Protein AF-A0A059CS19-F1 (afdb_monomer)

Structure (mmCIF, N/CA/C/O backbone):
data_AF-A0A059CS19-F1
#
_entry.id   AF-A0A059CS19-F1
#
loop_
_atom_site.group_PDB
_atom_site.id
_atom_site.type_symbol
_atom_site.label_atom_id
_atom_site.label_alt_id
_atom_site.label_comp_id
_atom_site.label_asym_id
_atom_site.label_entity_id
_atom_site.label_seq_id
_atom_site.pdbx_PDB_ins_code
_atom_site.Cartn_x
_atom_site.Cartn_y
_atom_site.Cartn_z
_atom_site.occupancy
_atom_site.B_iso_or_equiv
_atom_site.auth_seq_id
_atom_site.auth_comp_id
_atom_site.auth_asym_id
_atom_site.auth_atom_id
_atom_site.pdbx_PDB_model_num
ATOM 1 N N . MET A 1 1 ? -13.342 0.507 6.369 1.00 59.16 1 MET A N 1
ATOM 2 C CA . MET A 1 1 ? -13.826 0.849 5.010 1.00 59.16 1 MET A CA 1
ATOM 3 C C . MET A 1 1 ? -12.675 1.266 4.126 1.00 59.16 1 MET A C 1
ATOM 5 O O . MET A 1 1 ? -11.740 1.895 4.605 1.00 59.16 1 MET A O 1
ATOM 9 N N . MET A 1 2 ? -12.745 0.908 2.849 1.00 65.56 2 MET A N 1
ATOM 10 C CA . MET A 1 2 ? -11.664 1.122 1.894 1.00 65.56 2 MET A CA 1
ATOM 11 C C . MET A 1 2 ? -11.568 2.603 1.485 1.00 65.56 2 MET A C 1
ATOM 13 O O . MET A 1 2 ? -12.581 3.222 1.175 1.00 65.56 2 MET A O 1
ATOM 17 N N . GLY A 1 3 ? -10.359 3.174 1.505 1.00 64.44 3 GLY A N 1
ATOM 18 C CA . GLY A 1 3 ? -10.080 4.540 1.028 1.00 64.44 3 GLY A CA 1
ATOM 19 C C . GLY A 1 3 ? -10.384 5.698 1.993 1.00 64.44 3 GLY A C 1
ATOM 20 O O . GLY A 1 3 ? -10.137 6.842 1.630 1.00 64.44 3 GLY A O 1
ATOM 21 N N . LYS A 1 4 ? -10.887 5.437 3.206 1.00 70.00 4 LYS A N 1
ATOM 22 C CA . LYS A 1 4 ? -11.119 6.464 4.244 1.00 70.00 4 LYS A CA 1
ATOM 23 C C . LYS A 1 4 ? -9.922 6.589 5.189 1.00 70.00 4 LYS A C 1
ATOM 25 O O . LYS A 1 4 ? -9.184 5.618 5.377 1.00 70.00 4 LYS A O 1
ATOM 30 N N . LYS A 1 5 ? -9.755 7.753 5.832 1.00 77.62 5 LYS A N 1
ATOM 31 C CA . LYS A 1 5 ? -8.796 7.887 6.946 1.00 77.62 5 LYS A CA 1
ATOM 32 C C . LYS A 1 5 ? -9.201 6.968 8.100 1.00 77.62 5 LYS A C 1
ATOM 34 O O . LYS A 1 5 ? -10.375 6.645 8.258 1.00 77.62 5 LYS A O 1
ATOM 39 N N . ALA A 1 6 ? -8.234 6.574 8.931 1.00 85.38 6 ALA A N 1
ATOM 40 C CA . ALA A 1 6 ? -8.476 5.655 10.044 1.00 85.38 6 ALA A CA 1
ATOM 41 C C . ALA A 1 6 ? -9.607 6.131 10.972 1.00 85.38 6 ALA A C 1
ATOM 43 O O . ALA A 1 6 ? -10.480 5.329 11.290 1.00 85.38 6 ALA A O 1
ATOM 44 N N . ILE A 1 7 ? -9.615 7.419 11.340 1.00 89.62 7 ILE A N 1
ATOM 45 C CA . ILE A 1 7 ? -10.635 8.003 12.223 1.00 89.62 7 ILE A CA 1
ATOM 46 C C . ILE A 1 7 ? -12.016 8.081 11.568 1.00 89.62 7 ILE A C 1
ATOM 48 O O . ILE A 1 7 ? -13.005 7.705 12.179 1.00 89.62 7 ILE A O 1
ATOM 52 N N . GLU A 1 8 ? -12.090 8.449 10.289 1.00 87.50 8 GLU A N 1
ATOM 53 C CA . GLU A 1 8 ? -13.352 8.460 9.538 1.00 87.50 8 GLU A CA 1
ATOM 54 C C . GLU A 1 8 ? -13.932 7.046 9.402 1.00 87.50 8 GLU A C 1
ATOM 56 O O . GLU A 1 8 ? -15.139 6.842 9.480 1.00 87.50 8 GLU A O 1
ATOM 61 N N . ALA A 1 9 ? -13.068 6.050 9.180 1.00 89.94 9 ALA A N 1
ATOM 62 C CA . ALA A 1 9 ? -13.480 4.656 9.103 1.00 89.94 9 ALA A CA 1
ATOM 63 C C . ALA A 1 9 ? -13.931 4.107 10.463 1.00 89.94 9 ALA A C 1
ATOM 65 O O . ALA A 1 9 ? -14.839 3.279 10.489 1.00 89.94 9 ALA A O 1
ATOM 66 N N . ALA A 1 10 ? -13.292 4.544 11.551 1.00 93.31 10 ALA A N 1
ATOM 67 C CA . ALA A 1 10 ? -13.668 4.198 12.915 1.00 93.31 10 ALA A CA 1
ATOM 68 C C . ALA A 1 10 ? -15.018 4.812 13.299 1.00 93.31 10 ALA A C 1
ATOM 70 O O . ALA A 1 10 ? -15.872 4.082 13.782 1.00 93.31 10 ALA A O 1
ATOM 71 N N . GLY A 1 11 ? -15.238 6.097 12.997 1.00 93.75 11 GLY A N 1
ATOM 72 C CA . GLY A 1 11 ? -16.506 6.783 13.265 1.00 93.75 11 GLY A CA 1
ATOM 73 C C . GLY A 1 11 ? -17.686 6.064 12.624 1.00 93.75 11 GLY A C 1
ATOM 74 O O . GLY A 1 11 ? -18.585 5.618 13.323 1.00 93.75 11 GLY A O 1
ATOM 75 N N . VAL A 1 12 ? -17.614 5.806 11.317 1.00 93.56 12 VAL A N 1
ATOM 76 C CA . VAL A 1 12 ? -18.683 5.066 10.631 1.00 93.56 12 VAL A CA 1
ATOM 77 C C . VAL A 1 12 ? -18.830 3.640 11.179 1.00 93.56 12 VAL A C 1
ATOM 79 O O . VAL A 1 12 ? -19.942 3.147 11.273 1.00 93.56 12 VAL A O 1
ATOM 82 N N . PHE A 1 13 ? -17.746 2.947 11.550 1.00 94.25 13 PHE A N 1
ATOM 83 C CA . PHE A 1 13 ? -17.875 1.612 12.152 1.00 94.25 13 PHE A CA 1
ATOM 84 C C . PHE A 1 13 ? -18.651 1.663 13.472 1.00 94.25 13 PHE A C 1
ATOM 86 O O . PHE A 1 13 ? -19.579 0.883 13.665 1.00 94.25 13 PHE A O 1
ATOM 93 N N . VAL A 1 14 ? -18.285 2.584 14.358 1.00 95.81 14 VAL A N 1
ATOM 94 C CA . VAL A 1 14 ? -18.906 2.762 15.672 1.00 95.81 14 VAL A CA 1
ATOM 95 C C . VAL A 1 14 ? -20.375 3.187 15.546 1.00 95.81 14 VAL A C 1
ATOM 97 O O . VAL A 1 14 ? -21.234 2.627 16.227 1.00 95.81 14 VAL A O 1
ATOM 100 N N . GLU A 1 15 ? -20.672 4.121 14.641 1.00 94.56 15 GLU A N 1
ATOM 101 C CA . GLU A 1 15 ? -22.029 4.609 14.371 1.00 94.56 15 GLU A CA 1
ATOM 102 C C . GLU A 1 15 ? -22.920 3.514 13.761 1.00 94.56 15 GLU A C 1
ATOM 104 O O . GLU A 1 15 ? -23.985 3.212 14.294 1.00 94.56 15 GLU A O 1
ATOM 109 N N . GLU A 1 16 ? -22.476 2.863 12.682 1.00 95.62 16 GLU A N 1
ATOM 110 C CA . GLU A 1 16 ? -23.284 1.882 11.935 1.00 95.62 16 GLU A CA 1
ATOM 111 C C . GLU A 1 16 ? -23.503 0.572 12.703 1.00 95.62 16 GLU A C 1
ATOM 113 O O . GLU A 1 16 ? -24.469 -0.149 12.456 1.00 95.62 16 GLU A O 1
ATOM 118 N N . THR A 1 17 ? -22.610 0.236 13.638 1.00 95.50 17 THR A N 1
ATOM 119 C CA . THR A 1 17 ? -22.783 -0.939 14.507 1.00 95.50 17 THR A CA 1
ATOM 120 C C . THR A 1 17 ? -23.630 -0.647 15.746 1.00 95.50 17 THR A C 1
ATOM 122 O O . THR A 1 17 ? -23.992 -1.585 16.456 1.00 95.50 17 THR A O 1
ATOM 125 N N . GLY A 1 18 ? -23.976 0.621 16.002 1.00 95.06 18 GLY A N 1
ATOM 126 C CA . GLY A 1 18 ? -24.781 1.035 17.152 1.00 95.06 18 GLY A CA 1
ATOM 127 C C . GLY A 1 18 ? -24.051 0.936 18.495 1.00 95.06 18 GLY A C 1
ATOM 128 O O . GLY A 1 18 ? -24.704 0.800 19.527 1.00 95.06 18 GLY A O 1
ATOM 129 N N . ILE A 1 19 ? -22.713 0.975 18.498 1.00 95.81 19 ILE A N 1
ATOM 130 C CA . ILE A 1 19 ? -21.887 0.872 19.719 1.00 95.81 19 ILE A CA 1
ATOM 131 C C . ILE A 1 19 ? -21.321 2.224 20.179 1.00 95.81 19 ILE A C 1
ATOM 133 O O . ILE A 1 19 ? -20.488 2.266 21.083 1.00 95.81 19 ILE A O 1
ATOM 137 N N . SER A 1 20 ? -21.769 3.334 19.587 1.00 93.75 20 SER A N 1
ATOM 138 C CA . SER A 1 20 ? -21.289 4.692 19.891 1.00 93.75 20 SER A CA 1
ATOM 139 C C . SER A 1 20 ? -21.451 5.115 21.348 1.00 93.75 20 SER A C 1
ATOM 141 O O . SER A 1 20 ? -20.689 5.952 21.821 1.00 93.75 20 SER A O 1
ATOM 143 N N . ASP A 1 21 ? -22.402 4.521 22.068 1.00 94.69 21 ASP A N 1
ATOM 144 C CA . ASP A 1 21 ? -22.644 4.822 23.482 1.00 94.69 21 ASP A CA 1
ATOM 145 C C . ASP A 1 21 ? -21.639 4.136 24.424 1.00 94.69 21 ASP A C 1
ATOM 147 O O . ASP A 1 21 ? -21.559 4.484 25.602 1.00 94.69 21 ASP A O 1
ATOM 151 N N . VAL A 1 22 ? -20.885 3.148 23.92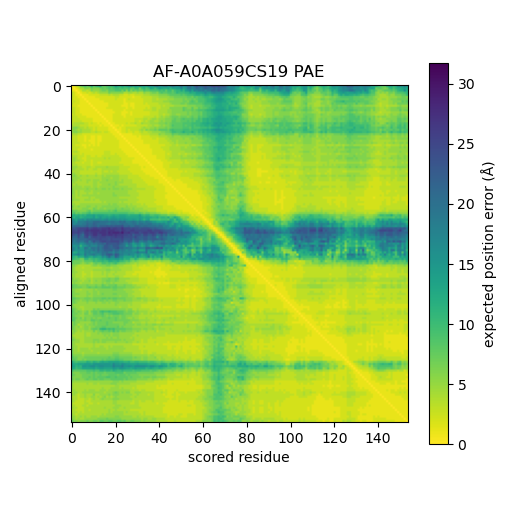7 1.00 95.81 22 VAL A N 1
ATOM 152 C CA . VAL A 1 22 ? -19.951 2.337 24.730 1.00 95.81 22 VAL A CA 1
ATOM 153 C C . VAL A 1 22 ? -18.504 2.416 24.256 1.00 95.81 22 VAL A C 1
ATOM 155 O O . VAL A 1 22 ? -17.604 2.135 25.043 1.00 95.81 22 VAL A O 1
ATOM 158 N N . LEU A 1 23 ? -18.265 2.786 22.997 1.00 95.25 23 LEU A N 1
ATOM 159 C CA . LEU A 1 23 ? -16.932 2.855 22.414 1.00 95.25 23 LEU A CA 1
ATOM 160 C C . LEU A 1 23 ? -16.837 4.061 21.484 1.00 95.25 23 LEU A C 1
ATOM 162 O O . LEU A 1 23 ? -17.587 4.160 20.516 1.00 95.25 23 LEU A O 1
ATOM 166 N N . THR A 1 24 ? -15.895 4.963 21.754 1.00 96.69 24 THR A N 1
ATOM 167 C CA . THR A 1 24 ? -15.619 6.090 20.855 1.00 96.69 24 THR A CA 1
ATOM 168 C C . THR A 1 24 ? -14.797 5.634 19.647 1.00 96.69 24 THR A C 1
ATOM 170 O O . THR A 1 24 ? -14.140 4.590 19.669 1.00 96.69 24 THR A O 1
ATOM 173 N N . ALA A 1 25 ? -14.803 6.421 18.568 1.00 95.25 25 ALA A N 1
ATOM 174 C CA . ALA A 1 25 ? -13.973 6.134 17.400 1.00 95.25 25 ALA A CA 1
ATOM 175 C C . ALA A 1 25 ? -12.478 6.130 17.762 1.00 95.25 25 ALA A C 1
ATOM 177 O O . ALA A 1 25 ? -11.720 5.308 17.251 1.00 95.25 25 ALA A O 1
ATOM 178 N N . GLU A 1 26 ? -12.059 7.027 18.652 1.00 95.88 26 GLU A N 1
ATOM 179 C CA . GLU A 1 26 ? -10.701 7.142 19.170 1.00 95.88 26 GLU A CA 1
ATOM 180 C C . GLU A 1 26 ? -10.296 5.913 19.990 1.00 95.88 26 GLU A C 1
ATOM 182 O O . GLU A 1 26 ? -9.248 5.325 19.714 1.00 95.88 26 GLU A O 1
ATOM 187 N N . ASP A 1 27 ? -11.134 5.479 20.934 1.00 95.62 27 ASP A N 1
ATOM 188 C CA . ASP A 1 27 ? -10.859 4.295 21.759 1.00 95.62 27 ASP A CA 1
ATOM 189 C C . ASP A 1 27 ? -10.810 3.027 20.901 1.00 95.62 27 ASP A C 1
ATOM 191 O O . ASP A 1 27 ? -9.889 2.218 21.026 1.00 95.62 27 ASP A O 1
ATOM 195 N N . PHE A 1 28 ? -11.717 2.908 19.925 1.00 95.19 28 PHE A N 1
ATOM 196 C CA . PHE A 1 28 ? -11.668 1.837 18.933 1.00 95.19 28 PHE A CA 1
ATOM 197 C C . PHE A 1 28 ? -10.329 1.808 18.182 1.00 95.19 28 PHE A C 1
ATOM 199 O O . PHE A 1 28 ? -9.785 0.734 17.921 1.00 95.19 28 PHE A O 1
ATOM 206 N N . LEU A 1 29 ? -9.776 2.968 17.807 1.00 94.06 29 LEU A N 1
ATOM 207 C CA . LEU A 1 29 ? -8.474 3.020 17.140 1.00 94.06 29 LEU A CA 1
ATOM 208 C C . LEU A 1 29 ? -7.344 2.524 18.043 1.00 94.06 29 LEU A C 1
ATOM 210 O O . LEU A 1 29 ? -6.460 1.829 17.539 1.00 94.06 29 LEU A O 1
ATOM 214 N N . VAL A 1 30 ? -7.374 2.864 19.334 1.00 94.75 30 VAL A N 1
ATOM 215 C CA . VAL A 1 30 ? -6.378 2.418 20.318 1.00 94.75 30 VAL A CA 1
ATOM 216 C C . VAL A 1 30 ? -6.435 0.902 20.487 1.00 94.75 30 VAL A C 1
ATOM 218 O O . VAL A 1 30 ? -5.415 0.232 20.317 1.00 94.75 30 VAL A O 1
ATOM 221 N N . GLU A 1 31 ? -7.623 0.347 20.738 1.00 94.25 31 GLU A N 1
ATOM 222 C CA . GLU A 1 31 ? -7.811 -1.100 20.893 1.00 94.25 31 GLU A CA 1
ATOM 223 C C . GLU A 1 31 ? -7.421 -1.861 19.624 1.00 94.25 31 GLU A C 1
ATOM 225 O O . GLU A 1 31 ? -6.698 -2.861 19.667 1.00 94.25 31 GLU A O 1
ATOM 230 N N . ARG A 1 32 ? -7.835 -1.354 18.459 1.00 93.19 32 ARG A N 1
ATOM 231 C CA . ARG A 1 32 ? -7.473 -1.949 17.174 1.00 93.19 32 ARG A CA 1
ATOM 232 C C . ARG A 1 32 ? -5.963 -1.947 16.975 1.00 93.19 32 ARG A C 1
ATOM 234 O O . ARG A 1 32 ? -5.430 -2.928 16.472 1.00 93.19 32 ARG A O 1
ATOM 241 N N . GLU A 1 33 ? -5.263 -0.874 17.328 1.00 92.88 33 GLU A N 1
ATOM 242 C CA . GLU A 1 33 ? -3.811 -0.792 17.155 1.00 92.88 33 GLU A CA 1
ATOM 243 C C . GLU A 1 33 ? -3.074 -1.858 17.982 1.00 92.88 33 GLU A C 1
ATOM 245 O O . GLU A 1 33 ? -2.175 -2.518 17.461 1.00 92.88 33 GLU A O 1
ATOM 250 N N . GLU A 1 34 ? -3.496 -2.099 19.226 1.00 93.50 34 GLU A N 1
ATOM 251 C CA . GLU A 1 34 ? -2.983 -3.194 20.063 1.00 93.50 34 GLU A CA 1
ATOM 252 C C . GLU A 1 34 ? -3.168 -4.559 19.381 1.00 93.50 34 GLU A C 1
ATOM 254 O O . GLU A 1 34 ? -2.219 -5.340 19.262 1.00 93.50 34 GLU A O 1
ATOM 259 N N . MET A 1 35 ? -4.362 -4.825 18.841 1.00 94.31 35 MET A N 1
ATOM 260 C CA . MET A 1 35 ? -4.628 -6.058 18.095 1.00 94.31 35 MET A CA 1
ATOM 261 C C . MET A 1 35 ? -3.737 -6.167 16.852 1.00 94.31 35 MET A C 1
ATOM 263 O O . MET A 1 35 ? -3.118 -7.206 16.610 1.00 94.31 35 MET A O 1
ATOM 267 N N . LEU A 1 36 ? -3.621 -5.092 16.072 1.00 94.00 36 LEU A N 1
ATOM 268 C CA . LEU A 1 36 ? -2.849 -5.070 14.832 1.00 94.00 36 LEU A CA 1
ATOM 269 C C . LEU A 1 36 ? -1.354 -5.317 15.064 1.00 94.00 36 LEU A C 1
ATOM 271 O O . LEU A 1 36 ? -0.743 -6.022 14.261 1.00 94.00 36 LEU A O 1
ATOM 275 N N . LYS A 1 37 ? -0.774 -4.839 16.174 1.00 93.69 37 LYS A N 1
ATOM 276 C CA . LYS A 1 37 ? 0.618 -5.153 16.552 1.00 93.69 37 LYS A CA 1
ATOM 277 C C . LYS A 1 37 ? 0.868 -6.657 16.673 1.00 93.69 37 LYS A C 1
ATOM 279 O O . LYS A 1 37 ? 1.949 -7.124 16.324 1.00 93.69 37 LYS A O 1
ATOM 284 N N . THR A 1 38 ? -0.125 -7.415 17.139 1.00 94.38 38 THR A N 1
ATOM 285 C CA . THR A 1 38 ? -0.019 -8.877 17.288 1.00 94.38 38 THR A CA 1
ATOM 286 C C . THR A 1 38 ? -0.331 -9.628 15.994 1.00 94.38 38 THR A C 1
ATOM 288 O O . THR A 1 38 ? 0.295 -10.647 15.704 1.00 94.38 38 THR A O 1
ATOM 291 N N . MET A 1 39 ? -1.260 -9.110 15.184 1.00 95.50 39 MET A N 1
ATOM 292 C CA . MET A 1 39 ? -1.732 -9.771 13.965 1.00 95.50 39 MET A CA 1
ATOM 293 C C . MET A 1 39 ? -0.863 -9.478 12.739 1.00 95.50 39 MET A C 1
ATOM 295 O O . MET A 1 39 ? -0.641 -10.360 11.921 1.00 95.50 39 MET A O 1
ATOM 299 N N . PHE A 1 40 ? -0.329 -8.267 12.576 1.00 95.19 40 PHE A N 1
ATOM 300 C CA . PHE A 1 40 ? 0.511 -7.942 11.418 1.00 95.19 40 PHE A CA 1
ATOM 301 C C . PHE A 1 40 ? 1.748 -8.834 11.250 1.00 95.19 40 PHE A C 1
ATOM 303 O O . PHE A 1 40 ? 1.996 -9.231 10.107 1.00 95.19 40 PHE A O 1
ATOM 310 N N . PRO A 1 41 ? 2.461 -9.240 12.319 1.00 96.31 41 PRO A N 1
ATOM 311 C CA . PRO A 1 41 ? 3.525 -10.231 12.222 1.00 96.31 41 PRO A CA 1
ATOM 312 C C . PRO A 1 41 ? 3.116 -11.543 11.553 1.00 96.31 41 PRO A C 1
ATOM 314 O O . PRO A 1 41 ? 3.982 -12.230 11.023 1.00 96.31 41 PRO A O 1
ATOM 317 N N . THR A 1 42 ? 1.831 -11.914 11.573 1.00 95.44 42 THR A N 1
ATOM 318 C CA . THR A 1 42 ? 1.329 -13.168 10.994 1.00 95.44 42 THR A CA 1
ATOM 319 C C . THR A 1 42 ? 0.870 -13.044 9.542 1.00 95.44 42 THR A C 1
ATOM 321 O O . THR A 1 42 ? 0.339 -14.005 8.993 1.00 95.44 42 THR A O 1
ATOM 324 N N . SER A 1 43 ? 1.093 -11.891 8.904 1.00 95.56 43 SER A N 1
ATOM 325 C CA . SER A 1 43 ? 0.713 -11.660 7.507 1.00 95.56 43 SER A CA 1
ATOM 326 C C . SER A 1 43 ? 1.404 -12.651 6.569 1.00 95.56 43 SER A C 1
ATOM 328 O O . SER A 1 43 ? 2.627 -12.784 6.597 1.00 95.56 43 SER A O 1
ATOM 330 N N . GLU A 1 44 ? 0.631 -13.291 5.696 1.00 95.88 44 GLU A N 1
ATOM 331 C CA . GLU A 1 44 ? 1.127 -14.207 4.665 1.00 95.88 44 GLU A CA 1
ATOM 332 C C . GLU A 1 44 ? 1.161 -13.541 3.287 1.00 95.88 44 GLU A C 1
ATOM 334 O O . GLU A 1 44 ? 0.422 -12.594 3.000 1.00 95.88 44 GLU A O 1
ATOM 339 N N . LEU A 1 45 ? 2.022 -14.050 2.405 1.00 94.75 45 LEU A N 1
ATOM 340 C CA . LEU A 1 45 ? 2.067 -13.601 1.016 1.00 94.75 45 LEU A CA 1
ATOM 341 C C . LEU A 1 45 ? 0.842 -14.105 0.252 1.00 94.75 45 LEU A C 1
ATOM 343 O O . LEU A 1 45 ? 0.494 -15.284 0.315 1.00 94.75 45 LEU A O 1
ATOM 347 N N . MET A 1 46 ? 0.245 -13.233 -0.561 1.00 95.31 46 MET A N 1
ATOM 348 C CA . MET A 1 46 ? -0.831 -13.639 -1.464 1.00 95.31 46 MET A CA 1
ATOM 349 C C . MET A 1 46 ? -0.339 -14.686 -2.481 1.00 95.31 46 MET A C 1
ATOM 351 O O . MET A 1 46 ? 0.809 -14.599 -2.949 1.00 95.31 46 MET A O 1
ATOM 355 N N . PRO A 1 47 ? -1.193 -15.648 -2.886 1.00 97.62 47 PRO A N 1
ATOM 356 C CA . PRO A 1 47 ? -0.832 -16.650 -3.881 1.00 97.62 47 PRO A CA 1
ATOM 357 C C . PRO A 1 47 ? -0.245 -16.019 -5.149 1.00 97.62 47 PRO A C 1
ATOM 359 O O . PRO A 1 47 ? -0.841 -15.145 -5.772 1.00 97.62 47 PRO A O 1
ATOM 362 N N . GLY A 1 48 ? 0.953 -16.461 -5.535 1.00 96.06 48 GLY A N 1
ATOM 363 C CA . GLY A 1 48 ? 1.647 -15.983 -6.735 1.00 96.06 48 GLY A CA 1
ATOM 364 C C . GLY A 1 48 ? 2.509 -14.726 -6.561 1.00 96.06 48 GLY A C 1
ATOM 365 O O . GLY A 1 48 ? 3.354 -14.492 -7.426 1.00 96.06 48 GLY A O 1
ATOM 366 N N . ALA A 1 49 ? 2.395 -13.978 -5.455 1.00 93.25 49 ALA A N 1
ATOM 367 C CA . ALA A 1 49 ? 3.176 -12.754 -5.230 1.00 93.25 49 ALA A CA 1
ATOM 368 C C . ALA A 1 49 ? 4.691 -13.024 -5.248 1.00 93.25 49 ALA A C 1
ATOM 370 O O . ALA A 1 49 ? 5.427 -12.409 -6.019 1.00 93.25 49 ALA A O 1
ATOM 371 N N . SER A 1 50 ? 5.148 -14.021 -4.478 1.00 94.69 50 SER A N 1
ATOM 372 C CA . SER A 1 50 ? 6.568 -14.406 -4.433 1.00 94.69 50 SER A CA 1
ATOM 373 C C . SER A 1 50 ? 7.103 -14.807 -5.812 1.00 94.69 50 SER A C 1
ATOM 375 O O . SER A 1 50 ? 8.166 -14.350 -6.233 1.00 94.69 50 SER A O 1
ATOM 377 N N . ARG A 1 51 ? 6.328 -15.606 -6.562 1.00 96.00 51 ARG A N 1
ATOM 378 C CA . ARG A 1 51 ? 6.691 -16.055 -7.915 1.00 96.00 51 ARG A CA 1
ATOM 379 C C . ARG A 1 51 ? 6.860 -14.873 -8.867 1.00 96.00 51 ARG A C 1
ATOM 381 O O . ARG A 1 51 ? 7.843 -14.834 -9.600 1.00 96.00 51 ARG A O 1
ATOM 388 N N . LEU A 1 52 ? 5.912 -13.934 -8.865 1.00 92.81 52 LEU A N 1
ATOM 389 C CA . LEU A 1 52 ? 5.943 -12.764 -9.741 1.00 92.81 52 LEU A CA 1
ATOM 390 C C . LEU A 1 52 ? 7.153 -11.876 -9.440 1.00 92.81 52 LEU A C 1
ATOM 392 O O . LEU A 1 52 ? 7.911 -11.555 -10.349 1.00 92.81 52 LEU A O 1
ATOM 396 N N . ILE A 1 53 ? 7.372 -11.542 -8.168 1.00 91.06 53 ILE A N 1
ATOM 397 C CA . ILE A 1 53 ? 8.483 -10.686 -7.734 1.00 91.06 53 ILE A CA 1
ATOM 398 C C . ILE A 1 53 ? 9.826 -11.298 -8.129 1.00 91.06 53 ILE A C 1
ATOM 400 O O . ILE A 1 53 ? 10.644 -10.641 -8.771 1.00 91.06 53 ILE A O 1
ATOM 404 N N . ARG A 1 54 ? 10.042 -12.577 -7.798 1.00 92.06 54 ARG A N 1
ATOM 405 C CA . ARG A 1 54 ? 11.285 -13.283 -8.138 1.00 92.06 54 ARG A CA 1
ATOM 406 C C . ARG A 1 54 ? 11.482 -13.376 -9.652 1.00 92.06 54 ARG A C 1
ATOM 408 O O . ARG A 1 54 ? 12.605 -13.227 -10.124 1.00 92.06 54 ARG A O 1
ATOM 415 N N . HIS A 1 55 ? 10.407 -13.579 -10.418 1.00 90.62 55 HIS A N 1
ATOM 416 C CA . HIS A 1 55 ? 10.466 -13.597 -11.879 1.00 90.62 55 HIS A CA 1
ATOM 417 C C . HIS A 1 55 ? 10.885 -12.241 -12.458 1.00 90.62 55 HIS A C 1
ATOM 419 O O . HIS A 1 55 ? 11.802 -12.193 -13.277 1.00 90.62 55 HIS A O 1
ATOM 425 N N . LEU A 1 56 ? 10.241 -11.152 -12.028 1.00 86.62 56 LEU A N 1
ATOM 426 C CA . LEU A 1 56 ? 10.562 -9.797 -12.482 1.00 86.62 56 LEU A CA 1
ATOM 427 C C . LEU A 1 56 ? 12.002 -9.426 -12.119 1.00 86.62 56 LEU A C 1
ATOM 429 O O . LEU A 1 56 ? 12.740 -8.971 -12.989 1.00 86.62 56 LEU A O 1
ATOM 433 N N . HIS A 1 57 ? 12.423 -9.723 -10.886 1.00 85.12 57 HIS A N 1
ATOM 434 C CA . HIS A 1 57 ? 13.793 -9.506 -10.433 1.00 85.12 57 HIS A CA 1
ATOM 435 C C . HIS A 1 57 ? 14.809 -10.272 -11.293 1.00 85.12 57 HIS A C 1
ATOM 437 O O . HIS A 1 57 ? 15.753 -9.683 -11.805 1.00 85.12 57 HIS A O 1
ATOM 443 N N . ALA A 1 58 ? 14.593 -11.569 -11.534 1.00 85.94 58 ALA A N 1
ATOM 444 C CA . ALA A 1 58 ? 15.503 -12.375 -12.348 1.00 85.94 58 ALA A CA 1
ATOM 445 C C . ALA A 1 58 ? 15.585 -11.890 -13.808 1.00 85.94 58 ALA A C 1
ATOM 447 O O . ALA A 1 58 ? 16.670 -11.859 -14.395 1.00 85.94 58 ALA A O 1
ATOM 448 N N . LYS A 1 59 ? 14.451 -11.501 -14.409 1.00 81.88 59 LYS A N 1
ATOM 449 C CA . LYS A 1 59 ? 14.407 -10.955 -15.776 1.00 81.88 59 LYS A CA 1
ATOM 450 C C . LYS A 1 59 ? 15.123 -9.616 -15.879 1.00 81.88 59 LYS A C 1
ATOM 452 O O . LYS A 1 59 ? 15.871 -9.404 -16.830 1.00 81.88 59 LYS A O 1
ATOM 457 N N . GLU A 1 60 ? 14.927 -8.755 -14.892 1.00 73.88 60 GLU A N 1
ATOM 458 C CA . GLU A 1 60 ? 15.644 -7.497 -14.755 1.00 73.88 60 GLU A CA 1
ATOM 459 C C . GLU A 1 60 ? 17.152 -7.741 -14.632 1.00 73.88 60 GLU A C 1
ATOM 461 O O . GLU A 1 60 ? 17.906 -7.258 -15.471 1.00 73.88 60 GLU A O 1
ATOM 466 N N . SER A 1 61 ? 17.603 -8.577 -13.691 1.00 70.50 61 SER A N 1
ATOM 467 C CA . SER A 1 61 ? 19.025 -8.903 -13.519 1.00 70.50 61 SER A CA 1
ATOM 468 C C . SER A 1 61 ? 19.676 -9.449 -14.792 1.00 70.50 61 SER A C 1
ATOM 470 O O . SER A 1 61 ? 20.813 -9.088 -15.094 1.00 70.50 61 SER A O 1
ATOM 472 N N . ALA A 1 62 ? 18.972 -10.293 -15.553 1.00 68.81 62 ALA A N 1
ATOM 473 C CA . ALA A 1 62 ? 19.466 -10.820 -16.825 1.00 68.81 62 ALA A CA 1
ATOM 474 C C . ALA A 1 62 ? 19.571 -9.733 -17.909 1.00 68.81 62 ALA A C 1
ATOM 476 O O . ALA A 1 62 ? 20.519 -9.722 -18.692 1.00 68.81 62 ALA A O 1
ATOM 477 N N . TRP A 1 63 ? 18.616 -8.801 -17.951 1.00 61.91 63 TRP A N 1
ATOM 478 C CA . TRP A 1 63 ? 18.622 -7.691 -18.903 1.00 61.91 63 TRP A CA 1
ATOM 479 C C . TRP A 1 63 ? 19.712 -6.655 -18.583 1.00 61.91 63 TRP A C 1
ATOM 481 O O . TRP A 1 63 ? 20.358 -6.137 -19.495 1.00 61.91 63 TRP A O 1
ATOM 491 N N . LEU A 1 64 ? 19.964 -6.402 -17.293 1.00 63.47 64 LEU A N 1
ATOM 492 C CA . LEU A 1 64 ? 20.985 -5.467 -16.813 1.00 63.47 64 LEU A CA 1
ATOM 493 C C . LEU A 1 64 ? 22.416 -5.947 -17.096 1.00 63.47 64 LEU A C 1
ATOM 495 O O . LEU A 1 64 ? 23.243 -5.149 -17.541 1.00 63.47 64 LEU A O 1
ATOM 499 N N . GLN A 1 65 ? 22.690 -7.246 -16.915 1.00 59.66 65 GLN A N 1
ATOM 500 C CA . GLN A 1 65 ? 24.010 -7.855 -17.154 1.00 59.66 65 GLN A CA 1
ATOM 501 C C . GLN A 1 65 ? 24.505 -7.713 -18.605 1.00 59.66 65 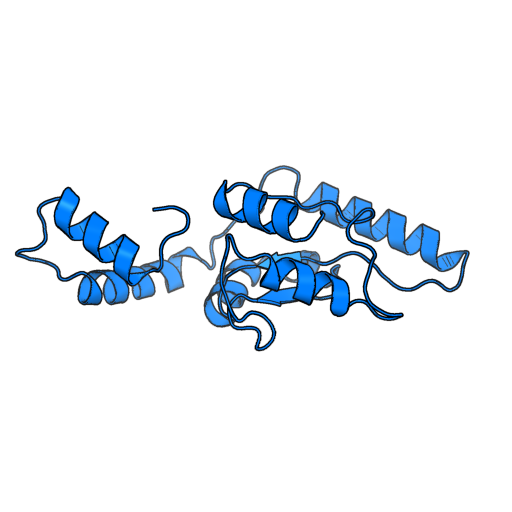GLN A C 1
ATOM 503 O O . GLN A 1 65 ? 25.700 -7.831 -18.853 1.00 59.66 65 GLN A O 1
ATOM 508 N N . GLY A 1 66 ? 23.615 -7.422 -19.561 1.00 56.88 66 GLY A N 1
ATOM 509 C CA . GLY A 1 66 ? 23.982 -7.222 -20.963 1.00 56.88 66 GLY A CA 1
ATOM 510 C C . GLY A 1 66 ? 24.130 -5.766 -21.415 1.00 56.88 66 GLY A C 1
ATOM 511 O O . GLY A 1 66 ? 24.531 -5.559 -22.560 1.00 56.88 66 GLY A O 1
ATOM 512 N N . LYS A 1 67 ? 23.742 -4.759 -20.607 1.00 57.53 67 LYS A N 1
ATOM 513 C CA . LYS A 1 67 ? 23.505 -3.392 -21.129 1.00 57.53 67 LYS A CA 1
ATOM 514 C C . LYS A 1 67 ? 23.908 -2.196 -20.242 1.00 57.53 67 LYS A C 1
ATOM 516 O O . LYS A 1 67 ? 23.667 -1.075 -20.676 1.00 57.53 67 LYS A O 1
ATOM 521 N N . ASN A 1 68 ? 24.530 -2.371 -19.067 1.00 52.66 68 ASN A N 1
ATOM 522 C CA . ASN A 1 68 ? 24.839 -1.259 -18.132 1.00 52.66 68 ASN A CA 1
ATOM 523 C C . ASN A 1 68 ? 23.605 -0.390 -17.809 1.00 52.66 68 ASN A C 1
ATOM 525 O O . ASN A 1 68 ? 23.647 0.838 -17.867 1.00 52.66 68 ASN A O 1
ATOM 529 N N . LEU A 1 69 ? 22.473 -1.030 -17.517 1.00 55.09 69 LEU A N 1
ATOM 530 C CA . LEU A 1 69 ? 21.230 -0.332 -17.185 1.00 55.09 69 LEU A CA 1
ATOM 531 C C . LEU A 1 69 ? 20.969 -0.380 -15.673 1.00 55.09 69 LEU A C 1
ATOM 533 O O . LEU A 1 69 ? 21.607 -1.129 -14.935 1.00 55.09 69 LEU A O 1
ATOM 537 N N . ILE A 1 70 ? 20.033 0.449 -15.222 1.00 58.25 70 ILE A N 1
ATOM 538 C CA . ILE A 1 70 ? 19.668 0.619 -13.814 1.00 58.25 70 ILE A CA 1
ATOM 539 C C . ILE A 1 70 ? 18.392 -0.175 -13.503 1.00 58.25 70 ILE A C 1
ATOM 541 O O . ILE A 1 70 ? 17.518 -0.312 -14.362 1.00 58.25 70 ILE A O 1
ATOM 545 N N . LYS A 1 71 ? 18.288 -0.684 -12.272 1.00 57.81 71 LYS A N 1
ATOM 546 C CA . LYS A 1 71 ? 17.118 -1.383 -11.718 1.00 57.81 71 LYS A CA 1
ATOM 547 C C . LYS A 1 71 ? 15.857 -0.476 -11.752 1.00 57.81 71 LYS A C 1
ATOM 549 O O . LYS A 1 71 ? 15.926 0.713 -11.472 1.00 57.81 71 LYS A O 1
ATOM 554 N N . ARG A 1 72 ? 14.695 -1.010 -12.125 1.00 62.78 72 ARG A N 1
ATOM 555 C CA . ARG A 1 72 ? 13.409 -0.330 -12.387 1.00 62.78 72 ARG A CA 1
ATOM 556 C C . ARG A 1 72 ? 12.184 -0.979 -11.719 1.00 62.78 72 ARG A C 1
ATOM 558 O O . ARG A 1 72 ? 11.067 -0.534 -11.963 1.00 62.78 72 ARG A O 1
ATOM 565 N N . SER A 1 73 ? 12.347 -1.993 -10.867 1.00 59.22 73 SER A N 1
ATOM 566 C CA . SER A 1 73 ? 11.241 -2.572 -10.079 1.00 59.22 73 SER A CA 1
ATOM 567 C C . SER A 1 73 ? 11.109 -1.948 -8.672 1.00 59.22 73 SER A C 1
ATOM 569 O O . SER A 1 73 ? 12.082 -1.891 -7.923 1.00 59.22 73 SER A O 1
ATOM 571 N N . SER A 1 74 ? 9.916 -1.483 -8.271 1.00 56.62 74 SER A N 1
ATOM 572 C CA . SER A 1 74 ? 9.648 -0.932 -6.924 1.00 56.62 74 SER A CA 1
ATOM 573 C C . SER A 1 74 ? 8.288 -1.361 -6.369 1.00 56.62 74 SER A C 1
ATOM 575 O O . SER A 1 74 ? 7.404 -1.770 -7.119 1.00 56.62 74 SER A O 1
ATOM 577 N N . PHE A 1 75 ? 8.135 -1.290 -5.041 1.00 57.62 75 PHE A N 1
ATOM 578 C CA . PHE A 1 75 ? 6.860 -1.511 -4.356 1.00 57.62 75 PHE A CA 1
ATOM 579 C C . PHE A 1 75 ? 6.395 -0.257 -3.634 1.00 57.62 75 PHE A C 1
ATOM 581 O O . PHE A 1 75 ? 7.194 0.530 -3.122 1.00 57.62 75 PHE A O 1
ATOM 588 N N . LEU A 1 76 ? 5.075 -0.123 -3.550 1.00 54.41 76 LEU A N 1
ATOM 589 C CA . LEU A 1 76 ? 4.410 1.028 -2.963 1.00 54.41 76 LEU A CA 1
ATOM 590 C C . LEU A 1 76 ? 3.421 0.568 -1.920 1.00 54.41 76 LEU A C 1
ATOM 592 O O . LEU A 1 76 ? 2.525 -0.224 -2.203 1.00 54.41 76 LEU A O 1
ATOM 596 N N . PHE A 1 77 ? 3.580 1.095 -0.712 1.00 56.50 77 PHE A N 1
ATOM 597 C CA . PHE A 1 77 ? 2.706 0.785 0.403 1.00 56.50 77 PHE A CA 1
ATOM 598 C C . PHE A 1 77 ? 2.171 2.087 0.963 1.00 56.50 77 PHE A C 1
ATOM 600 O O . PHE A 1 77 ? 2.923 2.961 1.357 1.00 56.50 77 PHE A O 1
ATOM 607 N N . MET A 1 78 ? 0.853 2.224 1.058 1.00 52.41 78 MET A N 1
ATOM 608 C CA . MET A 1 78 ? 0.242 3.406 1.678 1.00 52.41 78 MET A CA 1
ATOM 609 C C . MET A 1 78 ? 0.165 3.264 3.210 1.00 52.41 78 MET A C 1
ATOM 611 O O . MET A 1 78 ? -0.813 3.664 3.835 1.00 52.41 78 MET A O 1
ATOM 615 N N . TRP A 1 79 ? 1.167 2.624 3.813 1.00 57.81 79 TRP A N 1
ATOM 616 C CA . TRP A 1 79 ? 1.292 2.432 5.258 1.00 57.81 79 TRP A CA 1
ATOM 617 C C . TRP A 1 79 ? 2.407 3.320 5.791 1.00 57.81 79 TRP A C 1
ATOM 619 O O . TRP A 1 79 ? 3.329 3.627 5.043 1.00 57.81 79 TRP A O 1
ATOM 629 N N . GLY A 1 80 ? 2.329 3.707 7.064 1.00 64.56 80 GLY A N 1
ATOM 630 C CA . GLY A 1 80 ? 3.483 4.284 7.750 1.00 64.56 80 GLY A CA 1
ATOM 631 C C . GLY A 1 80 ? 4.542 3.222 8.048 1.00 64.56 80 GLY A C 1
ATOM 632 O O . GLY A 1 80 ? 4.246 2.020 8.023 1.00 64.56 80 GLY A O 1
ATOM 633 N N . TRP A 1 81 ? 5.760 3.665 8.365 1.00 80.25 81 TRP A N 1
ATOM 634 C CA . TRP A 1 81 ? 6.914 2.783 8.604 1.00 80.25 81 TRP A CA 1
ATOM 635 C C . TRP A 1 81 ? 6.620 1.633 9.576 1.00 80.25 81 TRP A C 1
ATOM 637 O O . TRP A 1 81 ? 6.907 0.476 9.275 1.00 80.25 81 TRP A O 1
ATOM 647 N N . HIS A 1 82 ? 5.964 1.927 10.701 1.00 84.62 82 HIS A N 1
ATOM 648 C CA . HIS A 1 82 ? 5.693 0.938 11.746 1.00 84.62 82 HIS A CA 1
ATOM 649 C C . HIS A 1 82 ? 4.840 -0.248 11.260 1.00 84.62 82 HIS A C 1
ATOM 651 O O . HIS A 1 82 ? 5.183 -1.411 11.472 1.00 84.62 82 HIS A O 1
ATOM 657 N N . HIS A 1 83 ? 3.732 0.026 10.563 1.00 87.25 83 HIS A N 1
ATOM 658 C CA . HIS A 1 83 ? 2.864 -1.033 10.032 1.00 87.25 83 HIS A CA 1
ATOM 659 C C . HIS A 1 83 ? 3.520 -1.786 8.881 1.00 87.25 83 HIS A C 1
ATOM 661 O O . HIS A 1 83 ? 3.281 -2.982 8.725 1.00 87.25 83 HIS A O 1
ATOM 667 N N . PHE A 1 84 ? 4.332 -1.103 8.072 1.00 90.00 84 PHE A N 1
ATOM 668 C CA . PHE A 1 84 ? 5.110 -1.751 7.025 1.00 90.00 84 PHE A CA 1
ATOM 669 C C . PHE A 1 84 ? 6.094 -2.766 7.617 1.00 90.00 84 PHE A C 1
ATOM 671 O O . PHE A 1 84 ? 6.099 -3.922 7.198 1.00 90.00 84 PHE A O 1
ATOM 678 N N . GLU A 1 85 ? 6.870 -2.380 8.627 1.00 92.19 85 GLU A N 1
ATOM 679 C CA . GLU A 1 85 ? 7.850 -3.257 9.272 1.00 92.19 85 GLU A CA 1
ATOM 680 C C . GLU A 1 85 ? 7.186 -4.507 9.869 1.00 92.19 85 GLU A C 1
ATOM 682 O O . GLU A 1 85 ? 7.566 -5.633 9.543 1.00 92.19 85 GLU A O 1
ATOM 687 N N . LEU A 1 86 ? 6.113 -4.332 10.649 1.00 94.25 86 LEU A N 1
ATOM 688 C CA . LEU A 1 86 ? 5.402 -5.454 11.268 1.00 94.25 86 LEU A CA 1
ATOM 689 C C . LEU A 1 86 ? 4.855 -6.457 10.245 1.00 94.25 86 LEU A C 1
ATOM 691 O O . LEU A 1 86 ? 4.941 -7.664 10.473 1.00 94.25 86 LEU A O 1
ATOM 695 N N . LYS A 1 87 ? 4.310 -5.975 9.121 1.00 93.94 87 LYS A N 1
ATOM 696 C CA . LYS A 1 87 ? 3.739 -6.826 8.062 1.00 93.94 87 LYS A CA 1
ATOM 697 C C . LYS A 1 87 ? 4.794 -7.542 7.226 1.00 93.94 87 LYS A C 1
ATOM 699 O O . LYS A 1 87 ? 4.498 -8.569 6.620 1.00 93.94 87 LYS A O 1
ATOM 704 N N . THR A 1 88 ? 6.003 -6.992 7.148 1.00 93.25 88 THR A N 1
ATOM 705 C CA . THR A 1 88 ? 7.040 -7.462 6.219 1.00 93.25 88 THR A CA 1
ATOM 706 C C . THR A 1 88 ? 8.187 -8.198 6.895 1.00 93.25 88 THR A C 1
ATOM 708 O O . THR A 1 88 ? 8.950 -8.864 6.200 1.00 93.25 88 THR A O 1
ATOM 711 N N . GLN A 1 89 ? 8.274 -8.178 8.229 1.00 93.62 89 GLN A N 1
ATOM 712 C CA . GLN A 1 89 ? 9.370 -8.791 8.991 1.00 93.62 89 GLN A CA 1
ATOM 713 C C . GLN A 1 89 ? 9.641 -10.270 8.652 1.00 93.62 89 GLN A C 1
ATOM 715 O O . GLN A 1 89 ? 10.794 -10.692 8.633 1.00 93.62 89 GLN A O 1
ATOM 720 N N . ARG A 1 90 ? 8.608 -11.064 8.330 1.00 95.38 90 ARG A N 1
ATOM 721 C CA . ARG A 1 90 ? 8.764 -12.482 7.940 1.00 95.38 90 ARG A CA 1
ATOM 722 C C . ARG A 1 90 ? 9.165 -12.680 6.477 1.00 95.38 90 ARG A C 1
ATOM 724 O O . ARG A 1 90 ? 9.542 -13.778 6.087 1.00 95.38 90 ARG A O 1
ATOM 731 N N . HIS A 1 91 ? 9.102 -11.620 5.678 1.00 94.94 91 HIS A N 1
ATOM 732 C CA . HIS A 1 91 ? 9.255 -11.643 4.223 1.00 94.94 91 HIS A CA 1
ATOM 733 C C . HIS A 1 91 ? 10.448 -10.808 3.750 1.00 94.94 91 HIS A C 1
ATOM 735 O O . HIS A 1 91 ? 10.533 -10.483 2.567 1.00 94.94 91 HIS A O 1
ATOM 741 N N . GLY A 1 92 ? 11.381 -10.460 4.645 1.00 91.56 92 GLY A N 1
ATOM 742 C CA . GLY A 1 92 ? 12.490 -9.541 4.356 1.00 91.56 92 GLY A CA 1
ATOM 743 C C . GLY A 1 92 ? 13.321 -9.917 3.123 1.00 91.56 92 GLY A C 1
ATOM 744 O O . GLY A 1 92 ? 13.691 -9.038 2.350 1.00 91.56 92 GLY A O 1
ATOM 745 N N . GLU A 1 93 ? 13.536 -11.213 2.874 1.00 92.69 93 GLU A N 1
ATOM 746 C CA . GLU A 1 93 ? 14.225 -11.706 1.669 1.00 92.69 93 GLU A CA 1
ATOM 747 C C . GLU A 1 93 ? 13.494 -11.320 0.374 1.00 92.69 93 GLU A C 1
ATOM 749 O O . GLU A 1 93 ? 14.122 -10.998 -0.625 1.00 92.69 93 GLU A O 1
ATOM 754 N N . LEU A 1 94 ? 12.161 -11.335 0.372 1.00 91.31 94 LEU A N 1
ATOM 755 C CA . LEU A 1 94 ? 11.385 -10.981 -0.811 1.00 91.31 94 LEU A CA 1
ATOM 756 C C . LEU A 1 94 ? 11.390 -9.468 -1.038 1.00 91.31 94 LEU A C 1
ATOM 758 O O . LEU A 1 94 ? 11.539 -9.013 -2.169 1.00 91.31 94 LEU A O 1
ATOM 762 N N . PHE A 1 95 ? 11.240 -8.692 0.035 1.00 90.06 95 PHE A N 1
ATOM 763 C CA . PHE A 1 95 ? 11.211 -7.230 -0.028 1.00 90.06 95 PHE A CA 1
ATOM 764 C C . PHE A 1 95 ? 12.588 -6.622 -0.334 1.00 90.06 95 PHE A C 1
ATOM 766 O O . PHE A 1 95 ? 12.649 -5.549 -0.932 1.00 90.06 95 PHE A O 1
ATOM 773 N N . SER A 1 96 ? 13.688 -7.315 -0.020 1.00 89.62 96 SER A N 1
ATOM 774 C CA . SER A 1 96 ? 15.039 -6.893 -0.416 1.00 89.62 96 SER A CA 1
ATOM 775 C C . SER A 1 96 ? 15.287 -6.992 -1.929 1.00 89.62 96 SER A C 1
ATOM 777 O O . SER A 1 96 ? 16.198 -6.346 -2.450 1.00 89.62 96 SER A O 1
ATOM 779 N N . LEU A 1 97 ? 14.456 -7.741 -2.668 1.00 88.12 97 LEU A N 1
ATOM 780 C CA . LEU A 1 97 ? 14.549 -7.829 -4.128 1.00 88.12 97 LEU A CA 1
ATOM 781 C C . LEU A 1 97 ? 14.112 -6.542 -4.834 1.00 88.12 97 LEU A C 1
ATOM 783 O O . LEU A 1 97 ? 14.460 -6.353 -6.002 1.00 88.12 97 LEU A O 1
ATOM 787 N N . MET A 1 98 ? 13.408 -5.640 -4.150 1.00 84.88 98 MET A N 1
ATOM 788 C CA . MET A 1 98 ? 12.914 -4.389 -4.734 1.00 84.88 98 MET A CA 1
ATOM 789 C C . MET A 1 98 ? 14.035 -3.361 -4.876 1.00 84.88 98 MET A C 1
ATOM 791 O O . MET A 1 98 ? 15.064 -3.446 -4.210 1.00 84.88 98 MET A O 1
ATOM 795 N N . HIS A 1 99 ? 13.888 -2.384 -5.770 1.00 86.50 99 HIS A N 1
ATOM 796 C CA . HIS A 1 99 ? 14.806 -1.243 -5.802 1.00 86.50 99 HIS A CA 1
ATOM 797 C C . HIS A 1 99 ? 14.604 -0.340 -4.586 1.00 86.50 99 HIS A C 1
ATOM 799 O O . HIS A 1 99 ? 15.563 0.108 -3.967 1.00 86.50 99 HIS A O 1
ATOM 805 N N . HIS A 1 100 ? 13.354 0.003 -4.293 1.00 89.38 100 HIS A N 1
ATOM 806 C CA . HIS A 1 100 ? 13.002 0.904 -3.207 1.00 89.38 100 HIS A CA 1
ATOM 807 C C . HIS A 1 100 ? 11.553 0.680 -2.771 1.00 89.38 100 HIS A C 1
ATOM 809 O O . HIS A 1 100 ? 10.760 0.044 -3.473 1.00 89.38 100 HIS A O 1
ATOM 815 N N . VAL A 1 101 ? 11.229 1.257 -1.616 1.00 89.81 101 VAL A N 1
ATOM 816 C CA . VAL A 1 101 ? 9.885 1.316 -1.048 1.00 89.81 101 VAL A CA 1
ATOM 817 C C . VAL A 1 101 ? 9.489 2.784 -0.886 1.00 89.81 101 VAL A C 1
ATOM 819 O O . VAL A 1 101 ? 10.309 3.613 -0.484 1.00 89.81 101 VAL A O 1
ATOM 822 N N . VAL A 1 102 ? 8.242 3.117 -1.219 1.00 90.06 102 VAL A N 1
ATOM 823 C CA . VAL A 1 102 ? 7.618 4.397 -0.845 1.00 90.06 102 VAL A CA 1
ATOM 824 C C . VAL A 1 102 ? 6.453 4.101 0.083 1.00 90.06 102 VAL A C 1
ATOM 826 O O . VAL A 1 102 ? 5.631 3.227 -0.211 1.00 90.06 102 VAL A O 1
ATOM 829 N N . LEU A 1 103 ? 6.427 4.820 1.199 1.00 89.88 103 LEU A N 1
ATOM 830 C CA . LEU A 1 103 ? 5.448 4.673 2.263 1.00 89.88 103 LEU A CA 1
ATOM 831 C C . LEU A 1 103 ? 4.430 5.818 2.251 1.00 89.88 103 LEU A C 1
ATOM 833 O O . LEU A 1 103 ? 4.643 6.851 1.617 1.00 89.88 103 LEU A O 1
ATOM 837 N N . GLY A 1 104 ? 3.306 5.633 2.943 1.00 84.38 104 GLY A N 1
ATOM 838 C CA . GLY A 1 104 ? 2.244 6.641 3.020 1.00 84.38 104 GLY A CA 1
ATOM 839 C C . GLY A 1 104 ? 2.639 7.893 3.810 1.00 84.38 104 GLY A C 1
ATOM 840 O O . GLY A 1 104 ? 2.023 8.937 3.628 1.00 84.38 104 GLY A O 1
ATOM 841 N N . ASP A 1 105 ? 3.658 7.785 4.663 1.00 85.00 105 ASP A N 1
ATOM 842 C CA . ASP A 1 105 ? 4.272 8.872 5.431 1.00 85.00 105 ASP A CA 1
ATOM 843 C C . ASP A 1 105 ? 5.511 9.474 4.738 1.00 85.00 105 ASP A C 1
ATOM 845 O O . ASP A 1 105 ? 6.199 10.316 5.319 1.00 85.00 105 ASP A O 1
ATOM 849 N N . ASP A 1 106 ? 5.802 9.080 3.490 1.00 88.62 106 ASP A N 1
ATOM 850 C CA . ASP A 1 106 ? 6.907 9.659 2.728 1.00 88.62 106 ASP A CA 1
ATOM 851 C C . ASP A 1 106 ? 6.666 11.171 2.503 1.00 88.62 106 ASP A C 1
ATOM 853 O O . ASP A 1 106 ? 5.585 11.558 2.053 1.00 88.62 106 ASP A O 1
ATOM 857 N N . PRO A 1 107 ? 7.657 12.056 2.739 1.00 90.69 107 PRO A N 1
ATOM 858 C CA . PRO A 1 107 ? 7.491 13.507 2.593 1.00 90.69 107 PRO A CA 1
ATOM 859 C C . PRO A 1 107 ? 7.078 13.978 1.190 1.00 90.69 107 PRO A C 1
ATOM 861 O O . PRO A 1 107 ? 6.654 15.125 1.014 1.00 90.69 107 PRO A O 1
ATOM 864 N N . LYS A 1 108 ? 7.260 13.141 0.161 1.00 91.25 108 LYS A N 1
ATOM 865 C CA . LYS A 1 108 ? 6.811 13.422 -1.209 1.00 91.25 108 LYS A CA 1
ATOM 866 C C . LYS A 1 108 ? 5.343 13.053 -1.443 1.00 91.25 108 LYS A C 1
ATOM 868 O O . LYS A 1 108 ? 4.801 13.465 -2.466 1.00 91.25 108 LYS A O 1
ATOM 873 N N . VAL A 1 109 ? 4.703 12.350 -0.509 1.00 89.50 109 VAL A N 1
ATOM 874 C CA . VAL A 1 109 ? 3.285 11.977 -0.535 1.00 89.50 109 VAL A CA 1
ATOM 875 C C . VAL A 1 109 ? 2.487 12.985 0.285 1.00 89.50 109 VAL A C 1
ATOM 877 O O . VAL A 1 109 ? 2.354 12.869 1.498 1.00 89.50 109 VAL A O 1
ATOM 880 N N . LYS A 1 110 ? 1.966 14.023 -0.378 1.00 90.19 110 LYS A N 1
ATOM 881 C CA . LYS A 1 110 ? 1.200 15.082 0.300 1.00 90.19 110 LYS A CA 1
ATOM 882 C C . LYS A 1 110 ? -0.255 14.680 0.498 1.00 90.19 110 LYS A C 1
ATOM 884 O O . LYS A 1 110 ? -0.885 15.086 1.472 1.00 90.19 110 LYS A O 1
ATOM 889 N N . GLN A 1 111 ? -0.794 13.918 -0.447 1.00 88.50 111 GLN A N 1
ATOM 890 C CA . GLN A 1 111 ? -2.162 13.428 -0.431 1.00 88.50 111 GLN A CA 1
ATOM 891 C C . GLN A 1 111 ? -2.180 11.914 -0.649 1.00 88.50 111 GLN A C 1
ATOM 893 O O . GLN A 1 111 ? -1.510 11.389 -1.536 1.00 88.50 111 GLN A O 1
ATOM 898 N N . GLY A 1 112 ? -2.972 11.207 0.158 1.00 85.38 112 GLY A N 1
ATOM 899 C CA . GLY A 1 112 ? -3.224 9.781 -0.039 1.00 85.38 112 GLY A CA 1
ATOM 900 C C . GLY A 1 112 ? -4.082 9.505 -1.278 1.00 85.38 112 GLY A C 1
ATOM 901 O O . GLY A 1 112 ? -4.630 10.414 -1.905 1.00 85.38 112 GLY A O 1
ATOM 902 N N . LYS A 1 113 ? -4.241 8.222 -1.615 1.00 88.88 113 LYS A N 1
ATOM 903 C CA . LYS A 1 113 ? -5.131 7.766 -2.698 1.00 88.88 113 LYS A CA 1
ATOM 904 C C . LYS A 1 113 ? -6.546 8.354 -2.508 1.00 88.88 113 LYS A C 1
ATOM 906 O O . LYS A 1 113 ? -7.035 8.340 -1.379 1.00 88.88 113 LYS A O 1
ATOM 911 N N . PRO A 1 114 ? -7.222 8.843 -3.568 1.00 93.31 114 PRO A N 1
ATOM 912 C CA . PRO A 1 114 ? -6.938 8.639 -4.993 1.00 93.31 114 PRO A CA 1
ATOM 913 C C . PRO A 1 114 ? -5.967 9.656 -5.626 1.00 93.31 114 PRO A C 1
ATOM 915 O O . PRO A 1 114 ? -5.870 9.718 -6.853 1.00 93.31 114 PRO A O 1
ATOM 918 N N . SER A 1 115 ? -5.251 10.457 -4.830 1.00 93.75 115 SER A N 1
ATOM 919 C CA . SER A 1 115 ? -4.159 11.279 -5.358 1.00 93.75 115 SER A CA 1
ATOM 920 C C . SER A 1 115 ? -3.042 10.400 -5.951 1.00 93.75 115 SER A C 1
ATOM 922 O O . SER A 1 115 ? -2.729 9.354 -5.370 1.00 93.75 115 SER A O 1
ATOM 924 N N . PRO A 1 116 ? -2.413 10.802 -7.074 1.00 95.44 116 PRO A N 1
ATOM 925 C CA . PRO A 1 116 ? -1.328 10.047 -7.699 1.00 95.44 116 PRO A CA 1
ATOM 926 C C . PRO A 1 116 ? 0.019 10.161 -6.967 1.00 95.44 116 PRO A C 1
ATOM 928 O O . PRO A 1 116 ? 0.986 9.521 -7.383 1.00 95.44 116 PRO A O 1
ATOM 931 N N . ASP A 1 117 ? 0.110 10.966 -5.902 1.00 94.12 117 ASP A N 1
ATOM 932 C CA . ASP A 1 117 ? 1.372 11.345 -5.252 1.00 94.12 117 ASP A CA 1
ATOM 933 C C . ASP A 1 117 ? 2.295 10.157 -4.943 1.00 94.12 117 ASP A C 1
ATOM 935 O O . ASP A 1 117 ? 3.485 10.224 -5.242 1.00 94.12 117 ASP A O 1
ATOM 939 N N . ILE A 1 118 ? 1.768 9.056 -4.391 1.00 92.56 118 ILE A N 1
ATOM 940 C CA . ILE A 1 118 ? 2.581 7.882 -4.025 1.00 92.56 118 ILE A CA 1
ATOM 941 C C . ILE A 1 118 ? 3.191 7.176 -5.243 1.00 92.56 118 ILE A C 1
ATOM 943 O O . ILE A 1 118 ? 4.346 6.753 -5.193 1.00 92.56 118 ILE A O 1
ATOM 947 N N . PHE A 1 119 ? 2.460 7.112 -6.358 1.00 93.31 119 PHE A N 1
ATOM 948 C CA . PHE A 1 119 ? 2.942 6.530 -7.612 1.00 93.31 119 PHE A CA 1
ATOM 949 C C . PHE A 1 119 ? 3.961 7.446 -8.294 1.00 93.31 119 PHE A C 1
ATOM 951 O O . PHE A 1 119 ? 5.004 6.993 -8.761 1.00 93.31 119 PHE A O 1
ATOM 958 N N . LEU A 1 120 ? 3.720 8.758 -8.284 1.00 93.88 120 LEU A N 1
ATOM 959 C CA . LEU A 1 120 ? 4.670 9.732 -8.823 1.00 93.88 120 LEU A CA 1
ATOM 960 C C . LEU A 1 120 ? 5.955 9.808 -7.987 1.00 93.88 120 LEU A C 1
ATOM 962 O O . LEU A 1 120 ? 7.042 9.954 -8.549 1.00 93.88 120 LEU A O 1
ATOM 966 N N . ALA A 1 121 ? 5.854 9.693 -6.661 1.00 92.75 121 ALA A N 1
ATOM 967 C CA . ALA A 1 121 ? 7.005 9.612 -5.768 1.00 92.75 121 ALA A CA 1
ATOM 968 C C . ALA A 1 121 ? 7.850 8.363 -6.064 1.00 92.75 121 ALA A C 1
ATOM 970 O O . ALA A 1 121 ? 9.074 8.469 -6.140 1.00 92.75 121 ALA A O 1
ATOM 971 N N . ALA A 1 122 ? 7.205 7.221 -6.322 1.00 91.19 122 ALA A N 1
ATOM 972 C CA . ALA A 1 122 ? 7.860 5.990 -6.764 1.00 91.19 122 ALA A CA 1
ATOM 973 C C . ALA A 1 122 ? 8.656 6.172 -8.050 1.00 91.19 122 ALA A C 1
ATOM 975 O O . ALA A 1 122 ? 9.858 5.918 -8.098 1.00 91.19 122 ALA A O 1
ATOM 976 N N . ALA A 1 123 ? 7.977 6.648 -9.097 1.00 90.06 123 ALA A N 1
ATOM 977 C CA . ALA A 1 123 ? 8.552 6.755 -10.428 1.00 90.06 123 ALA A CA 1
ATOM 978 C C . ALA A 1 123 ? 9.780 7.671 -10.438 1.00 90.06 123 ALA A C 1
ATOM 980 O O . ALA A 1 123 ? 10.727 7.416 -11.174 1.00 90.06 123 ALA A O 1
ATOM 981 N N . ARG A 1 124 ? 9.792 8.706 -9.586 1.00 90.81 124 ARG A N 1
ATOM 982 C CA . ARG A 1 124 ? 10.908 9.652 -9.435 1.00 90.81 124 ARG A CA 1
ATOM 983 C C . ARG A 1 124 ? 12.105 9.103 -8.653 1.00 90.81 124 ARG A C 1
ATOM 985 O O . ARG A 1 124 ? 13.155 9.736 -8.697 1.00 90.81 124 ARG A O 1
ATOM 992 N N . ARG A 1 125 ? 11.959 7.999 -7.910 1.00 89.69 125 ARG A N 1
ATOM 993 C CA . ARG A 1 125 ? 12.997 7.463 -7.004 1.00 89.69 125 ARG A CA 1
ATOM 994 C C . ARG A 1 125 ? 13.904 6.420 -7.661 1.00 89.69 125 ARG A C 1
ATOM 996 O O . ARG A 1 125 ? 14.868 5.984 -7.038 1.00 89.69 125 ARG A O 1
ATOM 1003 N N . PHE A 1 126 ? 13.609 6.015 -8.894 1.00 83.00 126 PHE A N 1
ATOM 1004 C CA . PHE A 1 126 ? 14.519 5.188 -9.679 1.00 83.00 126 PHE A CA 1
ATOM 1005 C C . PHE A 1 126 ? 15.794 5.957 -10.033 1.00 83.00 126 PHE A C 1
ATOM 1007 O O . PHE A 1 126 ? 15.748 7.145 -10.365 1.00 83.00 126 PHE A O 1
ATOM 1014 N N . GLU A 1 127 ? 16.944 5.286 -9.958 1.00 76.38 127 GLU A N 1
ATOM 1015 C CA . GLU A 1 127 ? 18.195 5.903 -10.399 1.00 76.38 127 GLU A CA 1
ATOM 1016 C C . GLU A 1 127 ? 18.146 6.131 -11.929 1.00 76.38 127 GLU A C 1
ATOM 1018 O O . GLU A 1 127 ? 17.453 5.436 -12.676 1.00 76.38 127 GLU A O 1
ATOM 1023 N N . GLY A 1 128 ? 18.848 7.152 -12.422 1.00 74.88 128 GLY A N 1
ATOM 1024 C CA . GLY A 1 128 ? 18.772 7.554 -13.835 1.00 74.88 1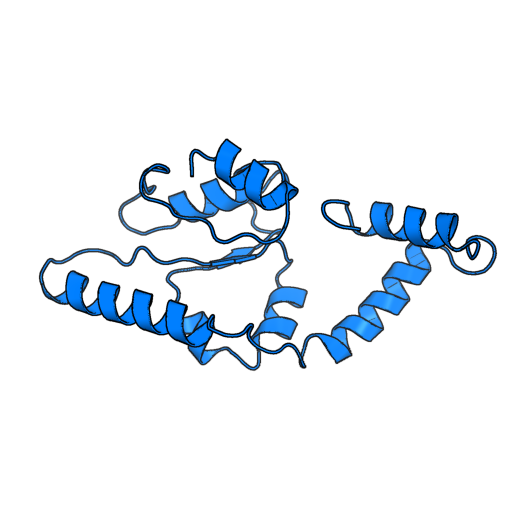28 GLY A CA 1
ATOM 1025 C C . GLY A 1 128 ? 17.572 8.443 -14.192 1.00 74.88 128 GLY A C 1
ATOM 1026 O O . GLY A 1 128 ? 17.475 8.883 -15.335 1.00 74.88 128 GLY A O 1
ATOM 1027 N N . GLY A 1 129 ? 16.717 8.773 -13.220 1.00 77.56 129 GLY A N 1
ATOM 1028 C CA . GLY A 1 129 ? 15.655 9.772 -13.346 1.00 77.56 129 GLY A CA 1
ATOM 1029 C C . GLY A 1 129 ? 14.241 9.181 -13.365 1.00 77.56 129 GLY A C 1
ATOM 1030 O O . GLY A 1 129 ? 14.072 7.965 -13.277 1.00 77.56 129 GLY A O 1
ATOM 1031 N N . PRO A 1 130 ? 13.209 10.042 -13.459 1.00 80.56 130 PRO A N 1
ATOM 1032 C CA . PRO A 1 130 ? 11.822 9.601 -13.445 1.00 80.56 130 PRO A CA 1
ATOM 1033 C C . PRO A 1 130 ? 11.511 8.632 -14.587 1.00 80.56 130 PRO A C 1
ATOM 1035 O O . PRO A 1 130 ? 11.832 8.906 -15.743 1.00 80.56 130 PRO A O 1
ATOM 1038 N N . VAL A 1 131 ? 10.846 7.523 -14.266 1.00 83.56 131 VAL A N 1
ATOM 1039 C CA . VAL A 1 131 ? 10.314 6.600 -15.277 1.00 83.56 131 VAL A CA 1
ATOM 1040 C C . VAL A 1 131 ? 9.078 7.222 -15.928 1.00 83.56 131 VAL A C 1
ATOM 1042 O O . VAL A 1 131 ? 8.237 7.802 -15.240 1.00 83.56 131 VAL A O 1
ATOM 1045 N N . ASP A 1 132 ? 8.976 7.101 -17.253 1.00 86.12 132 ASP A N 1
ATOM 1046 C CA . ASP A 1 132 ? 7.779 7.485 -18.004 1.00 86.12 132 ASP A CA 1
ATOM 1047 C C . ASP A 1 132 ? 6.576 6.655 -17.515 1.00 86.12 132 ASP A C 1
ATOM 1049 O O . ASP A 1 132 ? 6.646 5.422 -17.591 1.00 86.12 132 ASP A O 1
ATOM 1053 N N . PRO A 1 133 ? 5.493 7.293 -17.028 1.00 88.88 133 PRO A N 1
ATOM 1054 C CA . PRO A 1 133 ? 4.295 6.606 -16.555 1.00 88.88 133 PRO A CA 1
ATOM 1055 C C . PRO A 1 133 ? 3.729 5.565 -17.528 1.00 88.88 133 PRO A C 1
ATOM 1057 O O . PRO A 1 133 ? 3.278 4.517 -17.078 1.00 88.88 133 PRO A O 1
ATOM 1060 N N . LEU A 1 134 ? 3.855 5.776 -18.845 1.00 90.50 134 LEU A N 1
ATOM 1061 C CA . LEU A 1 134 ? 3.380 4.826 -19.863 1.00 90.50 134 LEU A CA 1
ATOM 1062 C C . LEU A 1 134 ? 4.137 3.487 -19.865 1.00 90.50 134 LEU A C 1
ATOM 1064 O O . LEU A 1 134 ? 3.676 2.513 -20.457 1.00 90.50 134 LEU A O 1
ATOM 1068 N N . ASN A 1 135 ? 5.305 3.434 -19.222 1.00 86.81 135 ASN A N 1
ATOM 1069 C CA . ASN A 1 135 ? 6.114 2.227 -19.058 1.00 86.81 135 ASN A CA 1
ATOM 1070 C C . ASN A 1 135 ? 5.977 1.611 -17.656 1.00 86.81 135 ASN A C 1
ATOM 1072 O O . ASN A 1 135 ? 6.768 0.737 -17.291 1.00 86.81 135 ASN A O 1
ATOM 1076 N N . VAL A 1 136 ? 5.014 2.071 -16.855 1.00 89.50 136 VAL A N 1
ATOM 1077 C CA . VAL A 1 136 ? 4.752 1.559 -15.509 1.00 89.50 136 VAL A CA 1
ATOM 1078 C C . VAL A 1 136 ? 3.482 0.719 -15.527 1.00 89.50 136 VAL A C 1
ATOM 1080 O O . VAL A 1 136 ? 2.503 1.062 -16.173 1.00 89.50 136 VAL A O 1
ATOM 1083 N N . VAL A 1 137 ? 3.502 -0.397 -14.798 1.00 90.38 137 VAL A N 1
ATOM 1084 C CA . VAL A 1 137 ? 2.313 -1.214 -14.540 1.00 90.38 137 VAL A CA 1
ATOM 1085 C C . VAL A 1 137 ? 2.084 -1.242 -13.038 1.00 90.38 137 VAL A C 1
ATOM 1087 O O . VAL A 1 137 ? 2.969 -1.645 -12.281 1.00 90.38 137 VAL A O 1
ATOM 1090 N N . VAL A 1 138 ? 0.894 -0.827 -12.610 1.00 92.38 138 VAL A N 1
ATOM 1091 C CA . VAL A 1 138 ? 0.496 -0.826 -11.200 1.00 92.38 138 VAL A CA 1
ATOM 1092 C C . VAL A 1 138 ? -0.371 -2.047 -10.882 1.00 92.38 138 VAL A C 1
ATOM 1094 O O . VAL A 1 138 ? -1.332 -2.344 -11.587 1.00 92.38 138 VAL A O 1
ATOM 1097 N N . PHE A 1 139 ? -0.056 -2.731 -9.779 1.00 92.88 139 PHE A N 1
ATOM 1098 C CA . PHE A 1 139 ? -0.880 -3.796 -9.202 1.00 92.88 139 PHE A CA 1
ATOM 1099 C C . PHE A 1 139 ? -1.645 -3.240 -7.992 1.00 92.88 139 PHE A C 1
ATOM 1101 O O . PHE A 1 139 ? -1.022 -2.830 -7.015 1.00 92.88 139 PHE A O 1
ATOM 1108 N N . GLU A 1 140 ? -2.979 -3.220 -8.053 1.00 92.31 140 GLU A N 1
ATOM 1109 C CA . GLU A 1 140 ? -3.861 -2.648 -7.023 1.00 92.31 140 GLU A CA 1
ATOM 1110 C C . GLU A 1 140 ? -5.128 -3.485 -6.828 1.00 92.31 140 GLU A C 1
ATOM 1112 O O . GLU A 1 140 ? -5.659 -4.045 -7.787 1.00 92.31 140 GLU A O 1
ATOM 1117 N N . ASP A 1 141 ? -5.627 -3.534 -5.592 1.00 92.88 141 ASP A N 1
ATOM 1118 C CA . ASP A 1 141 ? -6.856 -4.236 -5.201 1.00 92.88 141 ASP A CA 1
ATOM 1119 C C . ASP A 1 141 ? -8.022 -3.278 -4.890 1.00 92.88 141 ASP A C 1
ATOM 1121 O O . ASP A 1 141 ? -9.187 -3.676 -4.933 1.00 92.88 141 ASP A O 1
ATOM 1125 N N . ALA 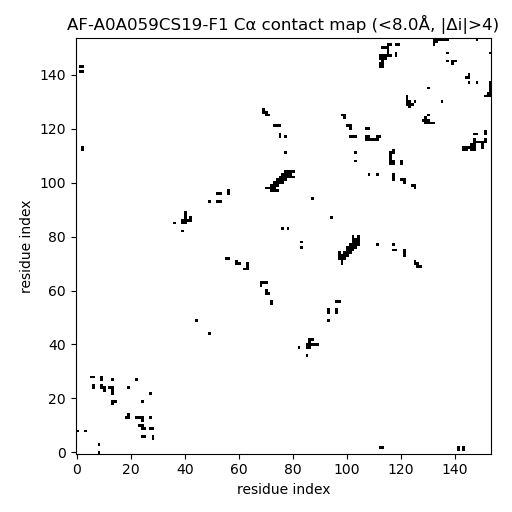A 1 142 ? -7.728 -1.999 -4.623 1.00 90.75 142 ALA A N 1
ATOM 1126 C CA . ALA A 1 142 ? -8.711 -1.002 -4.216 1.00 90.75 142 ALA A CA 1
ATOM 1127 C C . ALA A 1 142 ? -9.040 0.008 -5.338 1.00 90.75 142 ALA A C 1
ATOM 1129 O O . ALA A 1 142 ? -8.127 0.562 -5.955 1.00 90.75 142 ALA A O 1
ATOM 1130 N N . PRO A 1 143 ? -10.318 0.405 -5.533 1.00 93.31 143 PRO A N 1
ATOM 1131 C CA . PRO A 1 143 ? -10.706 1.435 -6.502 1.00 93.31 143 PRO A CA 1
ATOM 1132 C C . PRO A 1 143 ? -9.979 2.773 -6.317 1.00 93.31 143 PRO A C 1
ATOM 1134 O O . PRO A 1 143 ? -9.605 3.415 -7.294 1.00 93.31 143 PRO A O 1
ATOM 1137 N N . ALA A 1 144 ? -9.733 3.191 -5.069 1.00 91.62 144 ALA A N 1
ATOM 1138 C CA . ALA A 1 144 ? -8.970 4.408 -4.786 1.00 91.62 144 ALA A CA 1
ATOM 1139 C C . ALA A 1 144 ? -7.517 4.304 -5.284 1.00 91.62 144 ALA A C 1
ATOM 1141 O O . ALA A 1 144 ? -6.974 5.286 -5.785 1.00 91.62 144 ALA A O 1
ATOM 1142 N N . GLY A 1 145 ? -6.904 3.120 -5.181 1.00 92.44 145 GLY A N 1
ATOM 1143 C CA . GLY A 1 145 ? -5.568 2.846 -5.710 1.00 92.44 145 GLY A CA 1
ATOM 1144 C C . GLY A 1 145 ? -5.539 2.795 -7.230 1.00 92.44 145 GLY A C 1
ATOM 1145 O O . GLY A 1 145 ? -4.703 3.459 -7.835 1.00 92.44 145 GLY A O 1
ATOM 1146 N N . VAL A 1 146 ? -6.513 2.121 -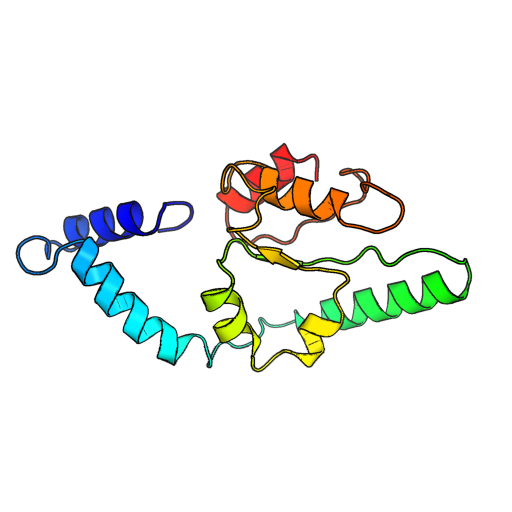7.847 1.00 95.25 146 VAL A N 1
ATOM 1147 C CA . VAL A 1 146 ? -6.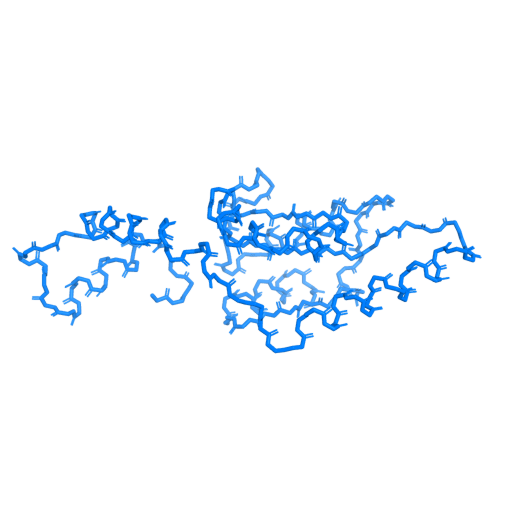681 2.110 -9.309 1.00 95.25 146 VAL A CA 1
ATOM 1148 C C . VAL A 1 146 ? -6.837 3.531 -9.858 1.00 95.25 146 VAL A C 1
ATOM 1150 O O . VAL A 1 146 ? -6.199 3.888 -10.844 1.00 95.25 146 VAL A O 1
ATOM 1153 N N . ASN A 1 147 ? -7.649 4.371 -9.213 1.00 96.00 147 ASN A N 1
ATOM 1154 C CA . ASN A 1 147 ? -7.824 5.761 -9.633 1.00 96.00 147 ASN A CA 1
ATOM 1155 C C . ASN A 1 147 ? -6.548 6.588 -9.443 1.00 96.00 147 ASN A C 1
ATOM 1157 O O . ASN A 1 147 ? -6.213 7.382 -10.315 1.00 96.00 147 ASN A O 1
ATOM 1161 N N . ALA A 1 148 ? -5.807 6.377 -8.354 1.00 95.06 148 ALA A N 1
ATOM 1162 C CA . ALA A 1 148 ? -4.516 7.028 -8.153 1.00 95.06 148 ALA A CA 1
ATOM 1163 C C . ALA A 1 148 ? -3.481 6.635 -9.222 1.00 95.06 148 ALA A C 1
ATOM 1165 O O . ALA A 1 148 ? -2.754 7.509 -9.689 1.00 95.06 148 ALA A O 1
ATOM 1166 N N . ALA A 1 149 ? -3.443 5.369 -9.651 1.00 95.75 149 ALA A N 1
ATOM 1167 C CA . ALA A 1 149 ? -2.571 4.913 -10.736 1.00 95.75 149 ALA A CA 1
ATOM 1168 C C . ALA A 1 149 ? -2.934 5.588 -12.068 1.00 95.75 149 ALA A C 1
ATOM 1170 O O . ALA A 1 149 ? -2.086 6.219 -12.698 1.00 95.75 149 ALA A O 1
ATOM 1171 N N . LYS A 1 150 ? -4.228 5.592 -12.415 1.00 96.88 150 LYS A N 1
ATOM 1172 C CA . LYS A 1 150 ? -4.741 6.282 -13.610 1.00 96.88 150 LYS A CA 1
ATOM 1173 C C . LYS A 1 150 ? -4.426 7.777 -13.597 1.00 96.88 150 LYS A C 1
ATOM 1175 O O . LYS A 1 150 ? -3.991 8.325 -14.604 1.00 96.88 150 LYS A O 1
ATOM 1180 N N . ASN A 1 151 ? -4.600 8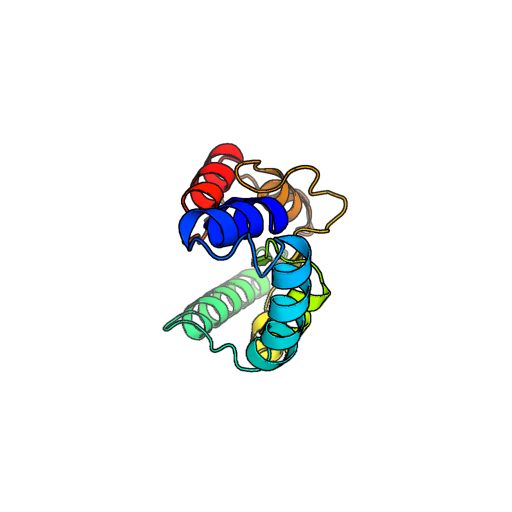.436 -12.450 1.00 97.38 151 ASN A N 1
ATOM 1181 C CA . ASN A 1 151 ? -4.264 9.850 -12.273 1.00 97.38 151 ASN A CA 1
ATOM 1182 C C . ASN A 1 151 ? -2.754 10.117 -12.397 1.00 97.38 151 ASN A C 1
ATOM 1184 O O . ASN A 1 151 ? -2.358 11.244 -12.688 1.00 97.38 151 ASN A O 1
ATOM 1188 N N . ALA A 1 152 ? -1.911 9.103 -12.174 1.00 96.06 152 ALA A N 1
ATOM 1189 C CA . ALA A 1 152 ? -0.467 9.176 -12.376 1.00 96.06 152 ALA A CA 1
ATOM 1190 C C . ALA A 1 152 ? -0.057 8.928 -13.840 1.00 96.06 152 ALA A C 1
ATOM 1192 O O . ALA A 1 152 ? 1.119 9.088 -14.161 1.00 96.06 152 ALA A O 1
ATOM 1193 N N . GLY A 1 153 ? -1.003 8.563 -14.715 1.00 96.69 153 GLY A N 1
ATOM 1194 C CA . GLY A 1 153 ? -0.745 8.186 -16.106 1.00 96.69 153 GLY A CA 1
ATOM 1195 C C . GLY A 1 153 ? -0.171 6.775 -16.272 1.00 96.69 153 GLY A C 1
ATOM 1196 O O . GLY A 1 153 ? 0.508 6.536 -17.267 1.00 96.69 153 GLY A O 1
ATOM 1197 N N . MET A 1 154 ? -0.406 5.890 -15.295 1.00 94.19 154 MET A N 1
ATOM 1198 C CA . MET A 1 154 ? 0.095 4.507 -15.229 1.00 94.19 154 MET A CA 1
ATOM 1199 C C . MET A 1 154 ? -1.031 3.479 -15.373 1.00 94.19 154 MET A C 1
ATOM 1201 O O . MET A 1 154 ? -2.199 3.825 -15.069 1.0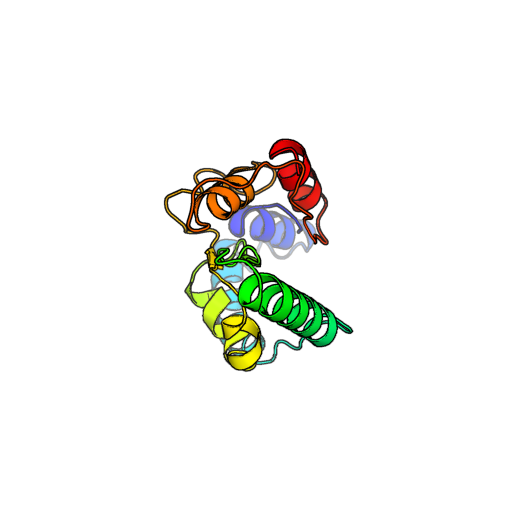0 94.19 154 MET A O 1
#

InterPro domains:
  IPR006439 HAD hydrolase, subfamily IA [TIGR01509] (109-154)
  IPR023198 Phosphoglycolate phosphatase-like, domain 2 [G3DSA:1.10.150.240] (1-43)
  IPR023214 HAD superfamily [G3DSA:3.40.50.1000] (44-154)
  IPR036412 HAD-like superfamily [SSF56784] (2-154)

Nearest PDB structures (foldseek):
  3l5k-assembly1_A  TM=8.895E-01  e=2.139E-09  Homo sapiens
  7ehv-assembly1_A  TM=3.877E-01  e=3.494E+00  Homo sapiens
  3j95-assembly1_A  TM=2.047E-01  e=7.277E+00  Cricetulus griseus

Secondary structure (DSSP, 8-state):
-TTS-HHHHHHHHHHHTT-TTT--HHHHHHHHHHHHHHHGGGPPPPTTHHHHHHHHHHHHHHHHTTTTPPP---EE--S-HHHHHHHHGGGHHHHTTSS-EE-TT-TT--S-TTSSHHHHHHHHTSTTSPPPGGG-----SSHHHHHHHHHTT-

Radius of gyration: 18.13 Å; Cα contacts (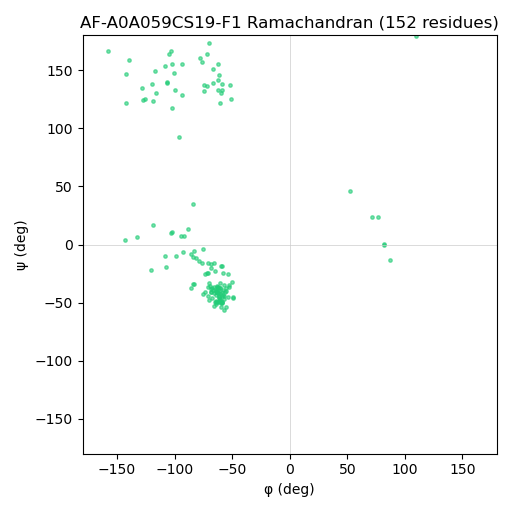8 Å, |Δi|>4): 175; chains: 1; bounding box: 50×32×46 Å

Solvent-accessible surface area (backbone atoms only — not comparable to full-atom values): 8914 Å² total; per-residue (Å²): 105,88,75,54,56,73,60,63,33,30,40,51,51,26,56,77,70,70,41,53,92,81,41,50,35,66,56,50,50,54,57,47,51,60,52,44,70,67,50,31,60,69,55,75,82,59,91,62,50,68,61,52,53,54,49,53,45,52,54,48,54,59,56,30,78,74,64,86,58,72,74,82,56,69,52,79,42,85,37,45,70,69,62,46,48,41,43,37,67,88,43,50,78,66,62,66,66,40,73,52,78,40,43,46,69,35,91,68,32,84,45,66,56,49,41,24,32,58,61,51,46,48,34,52,67,35,71,98,46,62,57,62,35,84,80,46,85,81,87,68,93,46,71,38,47,49,45,8,38,51,69,48,53,58

Foldseek 3Di:
DPPDDQLVVLQCVCVVVVNCVPAPSVNVSVVVVVVLLVCLLVADDDPCPLVVLVVLLVVQVVVCVVPVDFADFADEEQAPPVSVCSNCVVPVVSRVSGPDYFYNPHPQNPDDFVALSRVQVSQQPTPPGGDDLCPDDDDDDGPRPVNSSVNVVD

Mean predicted aligned error: 5.93 Å

pLDDT: mean 86.47, std 12.31, range [52.41, 97.62]

Organism: Eucalyptus grandis (NCBI:txid71139)

Sequence (154 aa):
MMGKKAIEAAGVFVEETGISDVLTAEDFLVEREEMLKTMFPTSELMPGASRLIRHLHAKESAWLQGKNLIKRSSFLFMWGWHHFELKTQRHGELFSLMHHVVLGDDPKVKQGKPSPDIFLAAARRFEGGPVDPLNVVVFEDAPAGVNAAKNAGM